Protein AF-U1R6N0-F1 (afdb_monomer_lite)

Radius of gyration: 20.73 Å; chains: 1; bounding box: 68×41×45 Å

Sequence (176 aa):
PGHPHSTRKSRIDGDVQAFLARLVRAFIDTIGELEASRELTPTVQALRETIEIIDDIDTTATIDNSDGGALGAIYARYVNARDIPSCWIAGVETTQHILINVADQLGATSGSQRRLRVVITPDLSICHDDVVIGYVTGRSAETFADLTADGPIQTLATLIYARSKDLWCVKLGEIS

Structure (mmCIF, N/CA/C/O backbone):
data_AF-U1R6N0-F1
#
_entry.id   AF-U1R6N0-F1
#
loop_
_atom_site.group_PDB
_atom_site.id
_atom_site.type_symbol
_atom_site.label_atom_id
_atom_site.label_alt_id
_atom_site.label_comp_id
_atom_site.label_asym_id
_atom_site.label_entity_id
_atom_site.label_seq_id
_atom_site.pdbx_PDB_ins_code
_atom_site.Cartn_x
_atom_site.Cartn_y
_atom_site.Cartn_z
_atom_site.occupancy
_atom_site.B_iso_or_equiv
_atom_site.auth_seq_id
_atom_site.auth_comp_id
_atom_site.auth_asym_id
_atom_site.auth_atom_id
_atom_site.pdbx_PDB_model_num
ATOM 1 N N . PRO A 1 1 ? 54.259 26.005 -7.126 1.00 37.62 1 PRO A N 1
ATOM 2 C CA . PRO A 1 1 ? 53.163 26.916 -7.540 1.00 37.62 1 PRO A CA 1
ATOM 3 C C . PRO A 1 1 ? 51.909 26.099 -7.882 1.00 37.62 1 PRO A C 1
ATOM 5 O O . PRO A 1 1 ? 51.877 25.412 -8.897 1.00 37.62 1 PRO A O 1
ATOM 8 N N . GLY A 1 2 ? 50.957 26.065 -6.946 1.00 43.31 2 GLY A N 1
ATOM 9 C CA . GLY A 1 2 ? 49.762 25.225 -7.020 1.00 43.31 2 GLY A CA 1
ATOM 10 C C . GLY A 1 2 ? 48.774 25.689 -8.088 1.00 43.31 2 GLY A C 1
ATOM 11 O O . GLY A 1 2 ? 48.612 26.885 -8.307 1.00 43.31 2 GLY A O 1
ATOM 12 N N . HIS A 1 3 ? 48.113 24.725 -8.728 1.00 43.47 3 HIS A N 1
ATOM 13 C CA . HIS A 1 3 ? 47.026 24.933 -9.682 1.00 43.47 3 HIS A CA 1
ATOM 14 C C . HIS A 1 3 ? 45.673 24.885 -8.945 1.00 43.47 3 HIS A C 1
ATOM 16 O O . HIS A 1 3 ? 45.253 23.800 -8.540 1.00 43.47 3 HIS A O 1
ATOM 22 N N . PRO A 1 4 ? 44.940 26.004 -8.785 1.00 50.25 4 PRO A N 1
ATOM 23 C CA . PRO A 1 4 ? 43.630 26.016 -8.149 1.00 50.25 4 PRO A CA 1
ATOM 24 C C . PRO A 1 4 ? 42.533 26.152 -9.215 1.00 50.25 4 PRO A C 1
ATOM 26 O O . PRO A 1 4 ? 41.817 27.150 -9.256 1.00 50.25 4 PRO A O 1
ATOM 29 N N . HIS A 1 5 ? 42.409 25.187 -10.131 1.00 47.94 5 HIS A N 1
ATOM 30 C CA . HIS A 1 5 ? 41.377 25.250 -11.184 1.00 47.94 5 HIS A CA 1
ATOM 31 C C . HIS A 1 5 ? 40.514 23.993 -11.350 1.00 47.94 5 HIS A C 1
ATOM 33 O O . HIS A 1 5 ? 39.521 24.052 -12.068 1.00 47.94 5 HIS A O 1
ATOM 39 N N . SER A 1 6 ? 40.791 22.903 -10.627 1.00 49.28 6 SER A N 1
ATOM 40 C CA . SER A 1 6 ? 40.002 21.664 -10.755 1.00 49.28 6 SER A CA 1
ATOM 41 C C . SER A 1 6 ? 38.732 21.635 -9.881 1.00 49.28 6 SER A C 1
ATOM 43 O O . SER A 1 6 ? 37.726 21.034 -10.240 1.00 49.28 6 SER A O 1
ATOM 45 N N . THR A 1 7 ? 38.708 22.363 -8.760 1.00 51.16 7 THR A N 1
ATOM 46 C CA . THR A 1 7 ? 37.602 22.314 -7.780 1.00 51.16 7 THR A CA 1
ATOM 47 C C . THR A 1 7 ? 36.379 23.160 -8.137 1.00 51.16 7 THR A C 1
ATOM 49 O O . THR A 1 7 ? 35.292 22.893 -7.635 1.00 51.16 7 THR A O 1
ATOM 52 N N . ARG A 1 8 ? 36.505 24.177 -9.004 1.00 45.72 8 ARG A N 1
ATOM 53 C CA . ARG A 1 8 ? 35.351 25.014 -9.391 1.00 45.72 8 ARG A CA 1
ATOM 54 C C . ARG A 1 8 ? 34.443 24.339 -10.415 1.00 45.72 8 ARG A C 1
ATOM 56 O O . ARG A 1 8 ? 33.236 24.503 -10.324 1.00 45.72 8 ARG A O 1
ATOM 63 N N . LYS A 1 9 ? 35.001 23.577 -11.360 1.00 48.28 9 LYS A N 1
ATOM 64 C CA . LYS A 1 9 ? 34.229 22.982 -12.462 1.00 48.28 9 LYS A CA 1
ATOM 65 C C . LYS A 1 9 ? 33.327 21.839 -11.978 1.00 48.28 9 LYS A C 1
ATOM 67 O O . LYS A 1 9 ? 32.155 21.827 -12.312 1.00 48.28 9 LYS A O 1
ATOM 72 N N . SER A 1 10 ? 33.844 20.975 -11.099 1.00 53.25 10 SER A N 1
ATOM 73 C CA . SER A 1 10 ? 33.069 19.905 -10.445 1.00 53.25 10 SER A CA 1
ATOM 74 C C . SER A 1 10 ? 31.963 20.441 -9.525 1.00 53.25 10 SER A C 1
ATOM 76 O O . SER A 1 10 ? 30.884 19.864 -9.463 1.00 53.25 10 SER A O 1
ATOM 78 N N . ARG A 1 11 ? 32.200 21.573 -8.847 1.00 52.97 11 ARG A N 1
ATOM 79 C CA . ARG A 1 11 ? 31.192 22.203 -7.986 1.00 52.97 11 ARG A CA 1
ATOM 80 C C . ARG A 1 11 ? 30.042 22.812 -8.787 1.00 52.97 11 ARG A C 1
ATOM 82 O O . ARG A 1 11 ? 28.897 22.638 -8.404 1.00 52.97 11 ARG A O 1
ATOM 89 N N . ILE A 1 12 ? 30.348 23.471 -9.907 1.00 56.84 12 ILE A N 1
ATOM 90 C CA . ILE A 1 12 ? 29.330 24.029 -10.809 1.00 56.84 12 ILE A CA 1
ATOM 91 C C . ILE A 1 12 ? 28.482 22.905 -11.416 1.00 56.84 12 ILE A C 1
ATOM 93 O O . ILE A 1 12 ? 27.272 23.051 -11.498 1.00 56.84 12 ILE A O 1
ATOM 97 N N . ASP A 1 13 ? 29.090 21.774 -11.772 1.00 58.03 13 ASP A N 1
ATOM 98 C CA . ASP A 1 13 ? 28.374 20.615 -12.320 1.00 58.03 13 ASP A CA 1
ATOM 99 C C . ASP A 1 13 ? 27.440 19.965 -11.280 1.00 58.03 13 ASP A C 1
ATOM 101 O O . ASP A 1 13 ? 26.274 19.701 -11.563 1.00 58.03 13 ASP A O 1
ATOM 105 N N . GLY A 1 14 ? 27.905 19.822 -10.032 1.00 68.56 14 GLY A N 1
ATOM 106 C CA . GLY A 1 14 ? 27.080 19.347 -8.916 1.00 68.56 14 GLY A CA 1
ATOM 107 C C . GLY A 1 14 ? 25.960 20.318 -8.524 1.00 68.56 14 GLY A C 1
ATOM 108 O O . GLY A 1 14 ? 24.848 19.889 -8.221 1.00 68.56 14 GLY A O 1
ATOM 109 N N . ASP A 1 15 ? 26.217 21.627 -8.581 1.00 66.50 15 ASP A N 1
ATOM 110 C CA . ASP A 1 15 ? 25.207 22.660 -8.329 1.00 66.50 15 ASP A CA 1
ATOM 111 C C . ASP A 1 15 ? 24.156 22.698 -9.456 1.00 66.50 15 ASP A C 1
ATOM 113 O O . ASP A 1 15 ? 22.966 22.872 -9.181 1.00 66.50 15 ASP A O 1
ATOM 117 N N . VAL A 1 16 ? 24.566 22.468 -10.711 1.00 65.94 16 VAL A N 1
ATOM 118 C CA . VAL A 1 16 ? 23.665 22.330 -11.867 1.00 65.94 16 VAL A CA 1
ATOM 119 C C . VAL A 1 16 ? 22.824 21.062 -11.746 1.00 65.94 16 VAL A C 1
ATOM 121 O O . VAL A 1 16 ? 21.609 21.140 -11.900 1.00 65.94 16 VAL A O 1
ATOM 124 N N . GLN A 1 17 ? 23.411 19.918 -11.391 1.00 64.06 17 GLN A N 1
ATOM 125 C CA . GLN A 1 17 ? 22.655 18.682 -11.160 1.00 64.06 17 GLN A CA 1
ATOM 126 C C . GLN A 1 17 ? 21.667 18.820 -9.998 1.00 64.06 17 GLN A C 1
ATOM 128 O O . GLN A 1 17 ? 20.516 18.401 -10.112 1.00 64.06 17 GLN A O 1
ATOM 133 N N . ALA A 1 18 ? 22.069 19.463 -8.900 1.00 69.69 18 ALA A N 1
ATOM 134 C CA . ALA A 1 18 ? 21.182 19.729 -7.773 1.00 69.69 18 ALA A CA 1
ATOM 135 C C . ALA A 1 18 ? 20.050 20.699 -8.147 1.00 69.69 18 ALA A C 1
ATOM 137 O O . ALA A 1 18 ? 18.920 20.541 -7.683 1.00 69.69 18 ALA A O 1
ATOM 138 N N . PHE A 1 19 ? 20.334 21.696 -8.988 1.00 75.88 19 PHE A N 1
ATOM 139 C CA . PHE A 1 19 ? 19.320 22.599 -9.522 1.00 75.88 19 PHE A CA 1
ATOM 140 C C . PHE A 1 19 ? 18.342 21.864 -10.443 1.00 75.88 19 PHE A C 1
ATOM 142 O O . PHE A 1 19 ? 17.137 22.008 -10.264 1.00 75.88 19 PHE A O 1
ATOM 149 N N . LEU A 1 20 ? 18.834 21.024 -11.355 1.00 67.19 20 LEU A N 1
ATOM 150 C CA . LEU A 1 20 ? 18.002 20.218 -12.250 1.00 67.19 20 LEU A CA 1
ATOM 151 C C . LEU A 1 20 ? 17.139 19.222 -11.473 1.00 67.19 20 LEU A C 1
ATOM 153 O O . LEU A 1 20 ? 15.945 19.134 -11.732 1.00 67.19 20 LEU A O 1
ATOM 157 N N . ALA A 1 21 ? 17.686 18.547 -10.461 1.00 66.06 21 ALA A N 1
ATOM 158 C CA . ALA A 1 21 ? 16.919 17.639 -9.610 1.00 66.06 21 ALA A CA 1
ATOM 159 C C . ALA A 1 21 ? 15.797 18.369 -8.851 1.00 66.06 21 ALA A C 1
ATOM 161 O O . ALA A 1 21 ? 14.676 17.870 -8.766 1.00 66.06 21 ALA A O 1
ATOM 162 N N . ARG A 1 22 ? 16.072 19.577 -8.337 1.00 74.19 22 ARG A N 1
ATOM 163 C CA . ARG A 1 22 ? 15.057 20.425 -7.688 1.00 74.19 22 ARG A CA 1
ATOM 164 C C . ARG A 1 22 ? 14.016 20.934 -8.676 1.00 74.19 22 ARG A C 1
ATOM 166 O O . ARG A 1 22 ? 12.844 20.993 -8.326 1.00 74.19 22 ARG A O 1
ATOM 173 N N . LEU A 1 23 ? 14.433 21.276 -9.891 1.00 72.94 23 LEU A N 1
ATOM 174 C CA . LEU A 1 23 ? 13.544 21.739 -10.947 1.00 72.94 23 LEU A CA 1
ATOM 175 C C . LEU A 1 23 ? 12.606 20.613 -11.395 1.00 72.94 23 LEU A C 1
ATOM 177 O O . LEU A 1 23 ? 11.400 20.817 -11.436 1.00 72.94 23 LEU A O 1
ATOM 181 N N . VAL A 1 24 ? 13.135 19.410 -11.633 1.00 72.56 24 VAL A N 1
ATOM 182 C CA . VAL A 1 24 ? 12.350 18.210 -11.962 1.00 72.56 24 VAL A CA 1
ATOM 183 C C . VAL A 1 24 ? 11.367 17.882 -10.841 1.00 72.56 24 VAL A C 1
ATOM 185 O O . VAL A 1 24 ? 10.193 17.648 -11.113 1.00 72.56 24 VAL A O 1
ATOM 188 N N . ARG A 1 25 ? 11.809 17.934 -9.577 1.00 70.25 25 ARG A N 1
ATOM 189 C CA . ARG A 1 25 ? 10.933 17.739 -8.412 1.00 70.25 25 ARG A CA 1
ATOM 190 C C . ARG A 1 25 ? 9.793 18.761 -8.395 1.00 70.25 25 ARG A C 1
ATOM 192 O O . ARG A 1 25 ? 8.638 18.368 -8.324 1.00 70.25 25 ARG A O 1
ATOM 199 N N . ALA A 1 26 ? 10.114 20.046 -8.548 1.00 72.75 26 ALA A N 1
ATOM 200 C CA . ALA A 1 26 ? 9.124 21.118 -8.572 1.00 72.75 26 ALA A CA 1
ATOM 201 C C . ALA A 1 26 ? 8.136 20.977 -9.743 1.00 72.75 26 ALA A C 1
ATOM 203 O O . ALA A 1 26 ? 6.951 21.250 -9.571 1.00 72.75 26 ALA A O 1
ATOM 204 N N . PHE A 1 27 ? 8.591 20.514 -10.912 1.00 69.38 27 PHE A N 1
ATOM 205 C CA . PHE A 1 27 ? 7.715 20.230 -12.050 1.00 69.38 27 PHE A CA 1
ATOM 206 C C . PHE A 1 27 ? 6.780 19.053 -11.781 1.00 69.38 27 PHE A C 1
ATOM 208 O O . PHE A 1 27 ? 5.591 19.168 -12.053 1.00 69.38 27 PHE A O 1
ATOM 215 N N . ILE A 1 28 ? 7.286 17.953 -11.221 1.00 72.38 28 ILE A N 1
ATOM 216 C CA . ILE A 1 28 ? 6.466 16.791 -10.852 1.00 72.38 28 ILE A CA 1
ATOM 217 C C . ILE A 1 28 ? 5.414 17.187 -9.813 1.00 72.38 28 ILE A C 1
ATOM 219 O O . ILE A 1 28 ? 4.253 16.808 -9.952 1.00 72.38 28 ILE A O 1
ATOM 223 N N . ASP A 1 29 ? 5.806 17.971 -8.810 1.00 68.00 29 ASP A N 1
ATOM 224 C CA . ASP A 1 29 ? 4.899 18.441 -7.765 1.00 68.00 29 ASP A CA 1
ATOM 225 C C . ASP A 1 29 ? 3.826 19.370 -8.362 1.00 68.00 29 ASP A C 1
ATOM 227 O O . ASP A 1 29 ? 2.637 19.160 -8.141 1.00 68.00 29 ASP A O 1
ATOM 231 N N . THR A 1 30 ? 4.220 20.306 -9.232 1.00 66.25 30 THR A N 1
ATOM 232 C CA . THR A 1 30 ? 3.292 21.229 -9.910 1.00 66.25 30 THR A CA 1
ATOM 233 C C . THR A 1 30 ? 2.335 20.496 -10.856 1.00 66.25 30 THR A C 1
ATOM 235 O O . THR A 1 30 ? 1.146 20.801 -10.882 1.00 66.25 30 THR A O 1
ATOM 238 N N . ILE A 1 31 ? 2.813 19.510 -11.625 1.00 64.25 31 ILE A N 1
ATOM 239 C CA . ILE A 1 31 ? 1.967 18.684 -12.504 1.00 64.25 31 ILE A CA 1
ATOM 240 C C . ILE A 1 31 ? 1.003 17.854 -11.661 1.00 64.25 31 ILE A C 1
ATOM 242 O O . ILE A 1 31 ? -0.186 17.829 -11.960 1.00 64.25 31 ILE A O 1
ATOM 246 N N . GLY A 1 32 ? 1.482 17.246 -10.573 1.00 61.88 32 GLY A N 1
ATOM 247 C CA . GLY A 1 32 ? 0.635 16.509 -9.640 1.00 61.88 32 GLY A CA 1
ATOM 248 C C . GLY A 1 32 ? -0.452 17.387 -9.013 1.00 61.88 32 GLY A C 1
ATOM 249 O O . GLY A 1 32 ? -1.596 16.949 -8.884 1.00 61.88 32 GLY A O 1
ATOM 250 N N . GLU A 1 33 ? -0.131 18.638 -8.677 1.00 65.88 33 GLU A N 1
ATOM 251 C CA . GLU A 1 33 ? -1.093 19.631 -8.182 1.00 65.88 33 GLU A CA 1
ATOM 252 C C . GLU A 1 33 ? -2.100 20.069 -9.263 1.00 65.88 33 GLU A C 1
ATOM 254 O O . GLU A 1 33 ? -3.297 20.196 -8.978 1.00 65.88 33 GLU A O 1
ATOM 259 N N . LEU A 1 34 ? -1.659 20.239 -10.515 1.00 51.41 34 LEU A N 1
ATOM 260 C CA . LEU A 1 34 ? -2.524 20.580 -11.653 1.00 51.41 34 LEU A CA 1
ATOM 261 C C . LEU A 1 34 ? -3.461 19.428 -12.049 1.00 51.41 34 LEU A C 1
ATOM 263 O O . LEU A 1 34 ? -4.651 19.650 -12.281 1.00 51.41 34 LEU A O 1
ATOM 267 N N . GLU A 1 35 ? -2.964 18.193 -12.082 1.00 57.66 35 GLU A N 1
ATOM 268 C CA . GLU A 1 35 ? -3.763 16.995 -12.362 1.00 57.66 35 GLU A CA 1
ATOM 269 C C . GLU A 1 35 ? -4.788 16.727 -11.254 1.00 57.66 35 GLU A C 1
ATOM 271 O O . GLU A 1 35 ? -5.918 16.311 -11.535 1.00 57.66 35 GLU A O 1
ATOM 276 N N . ALA A 1 36 ? -4.431 17.026 -10.000 1.00 59.34 36 ALA A N 1
ATOM 277 C CA . ALA A 1 36 ? -5.354 16.974 -8.871 1.00 59.34 36 ALA A CA 1
ATOM 278 C C . ALA A 1 36 ? -6.448 18.058 -8.940 1.00 59.34 36 ALA A C 1
ATOM 280 O O . ALA A 1 36 ? -7.545 17.832 -8.426 1.00 59.34 36 ALA A O 1
ATOM 281 N N . SER A 1 37 ? -6.179 19.195 -9.593 1.00 53.34 37 SER A N 1
ATOM 282 C CA . SER A 1 37 ? -7.086 20.356 -9.656 1.00 53.34 37 SER A CA 1
ATOM 283 C C . SER A 1 37 ? -8.086 20.332 -10.823 1.00 53.34 37 SER A C 1
ATOM 285 O O . SER A 1 37 ? -9.036 21.106 -10.823 1.00 53.34 37 SER A O 1
ATOM 287 N N . ARG A 1 38 ? -7.931 19.412 -11.783 1.00 50.53 38 ARG A N 1
ATOM 288 C CA . ARG A 1 38 ? -8.927 19.046 -12.812 1.00 50.53 38 ARG A CA 1
ATOM 289 C C . ARG A 1 38 ? -9.639 20.220 -13.515 1.00 50.53 38 ARG A C 1
ATOM 291 O O . ARG A 1 38 ? -10.859 20.222 -13.644 1.00 50.53 38 ARG A O 1
ATOM 298 N N . GLU A 1 39 ? -8.865 21.117 -14.117 1.00 45.81 39 GLU A N 1
ATOM 299 C CA . GLU A 1 39 ? -9.268 21.814 -15.344 1.00 45.81 39 GLU A CA 1
ATOM 300 C C . GLU A 1 39 ? -8.299 21.396 -16.454 1.00 45.81 39 GLU A C 1
ATOM 302 O O . GLU A 1 39 ? -7.171 21.876 -16.538 1.00 45.81 39 GLU A O 1
ATOM 307 N N . LEU A 1 40 ? -8.715 20.435 -17.285 1.00 52.12 40 LEU A N 1
ATOM 308 C CA . LEU A 1 40 ? -7.983 20.028 -18.487 1.00 52.12 40 LEU A CA 1
ATOM 309 C C . LEU A 1 40 ? -7.877 21.230 -19.436 1.00 52.12 40 LEU A C 1
ATOM 311 O O . LEU A 1 40 ? -8.775 21.480 -20.236 1.00 52.12 40 LEU A O 1
ATOM 315 N N . THR A 1 41 ? -6.780 21.977 -19.344 1.00 47.38 41 THR A N 1
ATOM 316 C CA . THR A 1 41 ? -6.377 22.951 -20.361 1.00 47.38 41 THR A CA 1
ATOM 317 C C . THR A 1 41 ? -5.385 22.289 -21.331 1.00 47.38 41 THR A C 1
ATOM 319 O O . THR A 1 41 ? -4.619 21.409 -20.928 1.00 47.38 41 THR A O 1
ATOM 322 N N . PRO A 1 42 ? -5.379 22.686 -22.618 1.00 43.03 42 PRO A N 1
ATOM 323 C CA . PRO A 1 42 ? -4.651 22.015 -23.706 1.00 43.03 42 PRO A CA 1
ATOM 324 C C . PRO A 1 42 ? -3.113 22.008 -23.562 1.00 43.03 42 PRO A C 1
ATOM 326 O O . PRO A 1 42 ? -2.411 21.449 -24.399 1.00 43.03 42 PRO A O 1
ATOM 329 N N . THR A 1 43 ? -2.571 22.575 -22.485 1.00 48.09 43 THR A N 1
ATOM 330 C CA . THR A 1 43 ? -1.143 22.635 -22.151 1.00 48.09 43 THR A CA 1
ATOM 331 C C . THR A 1 43 ? -0.561 21.291 -21.693 1.00 48.09 43 THR A C 1
ATOM 333 O O . THR A 1 43 ? 0.617 21.036 -21.926 1.00 48.09 43 THR A O 1
ATOM 336 N N . VAL A 1 44 ? -1.364 20.402 -21.089 1.00 48.88 44 VAL A N 1
ATOM 337 C CA . VAL A 1 44 ? -0.895 19.074 -20.624 1.00 48.88 44 VAL A CA 1
ATOM 338 C C . VAL A 1 44 ? -0.603 18.136 -21.802 1.00 48.88 44 VAL A C 1
ATOM 340 O O . VAL A 1 44 ? 0.311 17.318 -21.736 1.00 48.88 44 VAL A O 1
ATOM 343 N N . GLN A 1 45 ? -1.331 18.283 -22.912 1.00 45.09 45 GLN A N 1
ATOM 344 C CA . GLN A 1 45 ? -1.109 17.475 -24.112 1.00 45.09 45 GLN A CA 1
ATOM 345 C C . GLN A 1 45 ? 0.195 17.861 -24.828 1.00 45.09 45 GLN A C 1
ATOM 347 O O . GLN A 1 45 ? 0.972 16.976 -25.170 1.00 45.09 45 GLN A O 1
ATOM 352 N N . ALA A 1 46 ? 0.502 19.159 -24.923 1.00 50.91 46 ALA A N 1
ATOM 353 C CA . ALA A 1 46 ? 1.784 19.638 -25.450 1.00 50.91 46 ALA A CA 1
ATOM 354 C C . ALA A 1 46 ? 2.985 19.211 -24.577 1.00 50.91 46 ALA A C 1
ATOM 356 O O . ALA A 1 46 ? 4.079 18.961 -25.084 1.00 50.91 46 ALA A O 1
ATOM 357 N N . LEU A 1 47 ? 2.786 19.081 -23.257 1.00 48.94 47 LEU A N 1
ATOM 358 C CA . LEU A 1 47 ? 3.827 18.605 -22.342 1.00 48.94 47 LEU A CA 1
ATOM 359 C C . LEU A 1 47 ? 4.073 17.092 -22.475 1.00 48.94 47 LEU A C 1
ATOM 361 O O . LEU A 1 47 ? 5.218 16.656 -22.410 1.00 48.94 47 LEU A O 1
ATOM 365 N N . ARG A 1 48 ? 3.019 16.297 -22.713 1.00 46.31 48 ARG A N 1
ATOM 366 C CA . ARG A 1 48 ? 3.140 14.856 -22.997 1.00 46.31 48 ARG A CA 1
ATOM 367 C C . ARG A 1 48 ? 3.863 14.587 -24.316 1.00 46.31 48 ARG A C 1
ATOM 369 O O . ARG A 1 48 ? 4.740 13.734 -24.336 1.00 46.31 48 ARG A O 1
ATOM 376 N N . GLU A 1 49 ? 3.567 15.357 -25.361 1.00 45.03 49 GLU A N 1
ATOM 377 C CA . GLU A 1 49 ? 4.307 15.291 -26.633 1.00 45.03 49 GLU A CA 1
ATOM 378 C C . GLU A 1 49 ? 5.784 15.686 -26.453 1.00 45.03 49 GLU A C 1
ATOM 380 O O . GLU A 1 49 ? 6.660 15.105 -27.078 1.00 45.03 49 GLU A O 1
ATOM 385 N N . THR A 1 50 ? 6.098 16.606 -25.531 1.00 43.78 50 THR A N 1
ATOM 386 C CA . THR A 1 50 ? 7.495 16.969 -25.222 1.00 43.78 50 THR A CA 1
ATOM 387 C C . THR A 1 50 ? 8.239 15.874 -24.442 1.00 43.78 50 THR A C 1
ATOM 389 O O . THR A 1 50 ? 9.450 15.743 -24.585 1.00 43.78 50 THR A O 1
ATOM 392 N N . ILE A 1 51 ? 7.539 15.064 -23.640 1.00 47.59 51 ILE A N 1
ATOM 393 C CA . ILE A 1 51 ? 8.123 13.898 -22.953 1.00 47.59 51 ILE A CA 1
ATOM 394 C C . ILE A 1 51 ? 8.386 12.755 -23.945 1.00 47.59 51 ILE A C 1
ATOM 396 O O . ILE A 1 51 ? 9.390 12.065 -23.809 1.00 47.59 51 ILE A O 1
ATOM 400 N N . GLU A 1 52 ? 7.564 12.614 -24.988 1.00 43.56 52 GLU A N 1
ATOM 401 C CA . GLU A 1 52 ? 7.819 11.680 -26.099 1.00 43.56 52 GLU A CA 1
ATOM 402 C C . GLU A 1 52 ? 9.096 12.037 -26.887 1.00 43.56 52 GLU A C 1
ATOM 404 O O . GLU A 1 52 ? 9.783 11.151 -27.380 1.00 43.56 52 GLU A O 1
ATOM 409 N N . ILE A 1 53 ? 9.491 13.317 -26.927 1.00 43.09 53 ILE A N 1
ATOM 410 C CA . ILE A 1 53 ? 10.754 13.766 -27.549 1.00 43.09 53 ILE A CA 1
ATOM 411 C C . ILE A 1 53 ? 11.991 13.347 -26.720 1.00 43.09 53 ILE A C 1
ATOM 413 O O . ILE A 1 53 ? 13.102 13.317 -27.247 1.00 43.09 53 ILE A O 1
ATOM 417 N N . ILE A 1 54 ? 11.829 12.995 -25.438 1.00 39.41 54 ILE A N 1
ATOM 418 C CA . ILE A 1 54 ? 12.933 12.536 -24.572 1.00 39.41 54 ILE A CA 1
ATOM 419 C C . ILE A 1 54 ? 13.196 11.030 -24.745 1.00 39.41 54 ILE A C 1
ATOM 421 O O . ILE A 1 54 ? 14.315 10.588 -24.502 1.00 39.41 54 ILE A O 1
ATOM 425 N N . ASP A 1 55 ? 12.221 10.256 -25.231 1.00 36.19 55 ASP A N 1
ATOM 426 C CA . ASP A 1 55 ? 12.386 8.817 -25.506 1.00 36.19 55 ASP A CA 1
ATOM 427 C C . ASP A 1 55 ? 13.274 8.550 -26.745 1.00 36.19 55 ASP A C 1
ATOM 429 O O . ASP A 1 55 ? 13.784 7.448 -26.932 1.00 36.19 55 ASP A O 1
ATOM 433 N N . ASP A 1 56 ? 13.522 9.579 -27.568 1.00 35.56 56 ASP A N 1
ATOM 434 C CA . ASP A 1 56 ? 14.341 9.501 -28.789 1.00 35.56 56 ASP A CA 1
ATOM 435 C C . ASP A 1 56 ? 15.790 10.008 -28.592 1.00 35.56 56 ASP A C 1
ATOM 437 O O . ASP A 1 56 ? 16.592 10.018 -29.527 1.00 35.56 56 ASP A O 1
ATOM 441 N N . ILE A 1 57 ? 16.169 10.427 -27.374 1.00 37.62 57 ILE A N 1
ATOM 442 C CA . ILE A 1 57 ? 17.534 10.886 -27.067 1.00 37.62 57 ILE A CA 1
ATOM 443 C C . ILE A 1 57 ? 18.203 9.919 -26.078 1.00 37.62 57 ILE A C 1
ATOM 445 O O . ILE A 1 57 ? 18.010 9.988 -24.868 1.00 37.62 57 ILE A O 1
ATOM 449 N N . ASP A 1 58 ? 19.064 9.069 -26.643 1.00 36.66 58 ASP A N 1
ATOM 450 C CA . ASP A 1 58 ? 20.101 8.252 -25.992 1.00 36.66 58 ASP A CA 1
ATOM 451 C C . ASP A 1 58 ? 19.668 6.987 -25.231 1.00 36.66 58 ASP A C 1
ATOM 453 O O . ASP A 1 58 ? 20.027 6.731 -24.079 1.00 36.66 58 ASP A O 1
ATOM 457 N N . THR A 1 59 ? 19.090 6.052 -25.989 1.00 34.75 59 THR A N 1
ATOM 458 C CA . THR A 1 59 ? 19.322 4.613 -25.766 1.00 34.75 59 THR A CA 1
ATOM 459 C C . THR A 1 59 ? 20.758 4.232 -26.185 1.00 34.75 59 THR A C 1
ATOM 461 O O . THR A 1 59 ? 20.970 3.496 -27.146 1.00 34.75 59 THR A O 1
ATOM 464 N N . THR A 1 60 ? 21.777 4.742 -25.483 1.00 36.91 60 THR A N 1
ATOM 465 C CA . THR A 1 60 ? 23.178 4.274 -25.620 1.00 36.91 60 THR A CA 1
ATOM 466 C C . THR A 1 60 ? 23.893 4.067 -24.285 1.00 36.91 60 THR A C 1
ATOM 468 O O . THR A 1 60 ? 25.121 4.010 -24.242 1.00 36.91 60 THR A O 1
ATOM 471 N N . ALA A 1 61 ? 23.163 3.908 -23.183 1.00 32.97 61 ALA A N 1
ATOM 472 C CA . ALA A 1 61 ? 23.737 3.393 -21.945 1.00 32.97 61 ALA A CA 1
ATOM 473 C C . ALA A 1 61 ? 23.420 1.899 -21.827 1.00 32.97 61 ALA A C 1
ATOM 475 O O . ALA A 1 61 ? 22.474 1.484 -21.165 1.00 32.97 61 ALA A O 1
ATOM 476 N N . THR A 1 62 ? 24.231 1.085 -22.499 1.00 38.25 62 THR A N 1
ATOM 477 C CA . THR A 1 62 ? 24.409 -0.331 -22.182 1.00 38.25 62 THR A CA 1
ATOM 478 C C . THR A 1 62 ? 24.846 -0.419 -20.718 1.00 38.25 62 THR A C 1
ATOM 480 O O . THR A 1 62 ? 26.016 -0.195 -20.411 1.00 38.25 62 THR A O 1
ATOM 483 N N . ILE A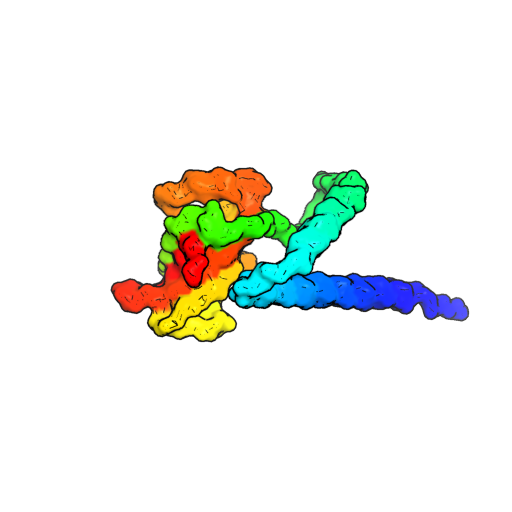 1 63 ? 23.915 -0.664 -19.793 1.00 38.88 63 ILE A N 1
ATOM 484 C CA . ILE A 1 63 ? 24.265 -0.913 -18.392 1.00 38.88 63 ILE A CA 1
ATOM 485 C C . ILE A 1 63 ? 24.692 -2.374 -18.307 1.00 38.88 63 ILE A C 1
ATOM 487 O O . ILE A 1 63 ? 23.880 -3.296 -18.253 1.00 38.88 63 ILE A O 1
ATOM 491 N N . ASP A 1 64 ? 26.006 -2.540 -18.391 1.00 30.84 64 ASP A N 1
ATOM 492 C CA . ASP A 1 64 ? 26.734 -3.767 -18.128 1.00 30.84 64 ASP A CA 1
ATOM 493 C C . ASP A 1 64 ? 26.457 -4.215 -16.685 1.00 30.84 64 ASP A C 1
ATOM 495 O O . ASP A 1 64 ? 26.616 -3.454 -15.726 1.00 30.84 64 ASP A O 1
ATOM 499 N N . ASN A 1 65 ? 25.986 -5.452 -16.541 1.00 41.81 65 ASN A N 1
ATOM 500 C CA . ASN A 1 65 ? 25.746 -6.082 -15.251 1.00 41.81 65 ASN A CA 1
ATOM 501 C C . ASN A 1 65 ? 27.093 -6.480 -14.646 1.00 41.81 65 ASN A C 1
ATOM 503 O O . ASN A 1 65 ? 27.533 -7.622 -14.783 1.00 41.81 65 ASN A O 1
ATOM 507 N N . SER A 1 66 ? 27.740 -5.558 -13.941 1.00 33.38 66 SER A N 1
ATOM 508 C CA . SER A 1 66 ? 28.885 -5.900 -13.104 1.00 33.38 66 SER A CA 1
ATOM 509 C C . SER A 1 66 ? 28.929 -5.068 -11.826 1.00 33.38 66 SER A C 1
ATOM 511 O O . SER A 1 66 ? 29.159 -3.865 -11.861 1.00 33.38 66 SER A O 1
ATOM 513 N N . ASP A 1 67 ? 28.807 -5.805 -10.723 1.00 31.36 67 ASP A N 1
ATOM 514 C CA . ASP A 1 67 ? 29.392 -5.542 -9.409 1.00 31.36 67 ASP A CA 1
ATOM 515 C C . ASP A 1 67 ? 28.672 -4.575 -8.445 1.00 31.36 67 ASP A C 1
ATOM 517 O O . ASP A 1 67 ? 28.653 -3.360 -8.596 1.00 31.36 67 ASP A O 1
ATOM 521 N N . GLY A 1 68 ? 28.131 -5.178 -7.381 1.00 33.19 68 GLY A N 1
ATOM 522 C CA . GLY A 1 68 ? 28.432 -4.772 -6.009 1.00 33.19 68 GLY A CA 1
ATOM 523 C C . GLY A 1 68 ? 27.974 -3.396 -5.518 1.00 33.19 68 GLY A C 1
ATOM 524 O O . GLY A 1 68 ? 28.701 -2.414 -5.596 1.00 33.19 68 GLY A O 1
ATOM 525 N N . GLY A 1 69 ? 26.872 -3.385 -4.761 1.00 30.97 69 GLY A N 1
ATOM 526 C CA . GLY A 1 69 ? 26.825 -2.569 -3.543 1.00 30.97 69 GLY A CA 1
ATOM 527 C C . GLY A 1 69 ? 26.438 -1.099 -3.700 1.00 30.97 69 GLY A C 1
ATOM 528 O O . GLY A 1 69 ? 27.062 -0.228 -3.106 1.00 30.97 69 GLY A O 1
ATOM 529 N N . ALA A 1 70 ? 25.341 -0.823 -4.391 1.00 33.53 70 ALA A N 1
ATOM 530 C CA . ALA A 1 70 ? 24.491 0.318 -4.082 1.00 33.53 70 ALA A CA 1
ATOM 531 C C . ALA A 1 70 ? 23.054 -0.141 -4.314 1.00 33.53 70 ALA A C 1
ATOM 533 O O . ALA A 1 70 ? 22.754 -0.671 -5.381 1.00 33.53 70 ALA A O 1
ATOM 534 N N . LEU A 1 71 ? 22.179 0.004 -3.316 1.00 39.34 71 LEU A N 1
ATOM 535 C CA . LEU A 1 71 ? 20.735 -0.140 -3.498 1.00 39.34 71 LEU A CA 1
ATOM 536 C C . LEU A 1 71 ? 20.295 0.987 -4.440 1.00 39.34 71 LEU A C 1
ATOM 538 O O . LEU A 1 71 ? 19.908 2.071 -4.009 1.00 39.34 71 LEU A O 1
ATOM 542 N N . GLY A 1 72 ? 20.497 0.755 -5.737 1.00 38.22 72 GLY A N 1
ATOM 543 C CA . GLY A 1 72 ? 20.049 1.612 -6.813 1.00 38.22 72 GLY A CA 1
ATOM 544 C C . GLY A 1 72 ? 18.549 1.752 -6.676 1.00 38.22 72 GLY A C 1
ATOM 545 O O . GLY A 1 72 ? 17.863 0.754 -6.453 1.00 38.22 72 GLY A O 1
ATOM 546 N N . ALA A 1 73 ? 18.071 2.994 -6.736 1.00 47.53 73 ALA A N 1
ATOM 547 C CA . ALA A 1 73 ? 16.657 3.320 -6.699 1.00 47.53 73 ALA A CA 1
ATOM 548 C C . ALA A 1 73 ? 15.911 2.340 -7.607 1.00 47.53 73 ALA A C 1
ATOM 550 O O . ALA A 1 73 ? 16.076 2.374 -8.828 1.00 47.53 73 ALA A O 1
ATOM 551 N N . ILE A 1 74 ? 15.175 1.408 -7.002 1.00 56.38 74 ILE A N 1
ATOM 552 C CA . ILE A 1 74 ? 14.461 0.395 -7.759 1.00 56.38 74 ILE A CA 1
ATOM 553 C C . ILE A 1 74 ? 13.420 1.167 -8.562 1.00 56.38 74 ILE A C 1
ATOM 555 O O . ILE A 1 74 ? 12.514 1.775 -7.991 1.00 56.38 74 ILE A O 1
ATOM 559 N N . TYR A 1 75 ? 13.599 1.218 -9.880 1.00 70.25 75 TYR A N 1
ATOM 560 C CA . TYR A 1 75 ? 12.663 1.897 -10.759 1.00 70.25 75 TYR A CA 1
ATOM 561 C C . TYR A 1 75 ? 11.300 1.208 -10.625 1.00 70.25 75 TYR A C 1
ATOM 563 O O . TYR A 1 75 ? 11.137 0.055 -11.019 1.00 70.25 75 TYR A O 1
ATOM 571 N N . ALA A 1 76 ? 10.335 1.902 -10.022 1.00 83.81 76 ALA A N 1
ATOM 572 C CA . ALA A 1 76 ? 8.957 1.451 -9.915 1.00 83.81 76 ALA A CA 1
ATOM 573 C C . ALA A 1 76 ? 8.107 2.271 -10.884 1.00 83.81 76 ALA A C 1
ATOM 575 O O . ALA A 1 76 ? 7.963 3.486 -10.722 1.00 83.81 76 ALA A O 1
ATOM 576 N N . ARG A 1 77 ? 7.534 1.613 -11.894 1.00 88.75 77 ARG A N 1
ATOM 577 C CA . ARG A 1 77 ? 6.666 2.297 -12.860 1.00 88.75 77 ARG A CA 1
ATOM 578 C C . ARG A 1 77 ? 5.373 2.730 -12.180 1.00 88.75 77 ARG A C 1
ATOM 580 O O . ARG A 1 77 ? 4.797 1.976 -11.395 1.00 88.75 77 ARG A O 1
ATOM 587 N N . TYR A 1 78 ? 4.902 3.933 -12.475 1.00 88.38 78 TYR A N 1
ATOM 588 C CA . TYR A 1 78 ? 3.652 4.409 -11.895 1.00 88.38 78 TYR A CA 1
ATOM 589 C C . TYR A 1 78 ? 2.444 3.759 -12.581 1.00 88.38 78 TYR A C 1
ATOM 591 O O . TYR A 1 78 ? 2.336 3.778 -13.805 1.00 88.38 78 TYR A O 1
ATOM 599 N N . VAL A 1 79 ? 1.518 3.228 -11.782 1.00 86.25 79 VAL A N 1
ATOM 600 C CA . VAL A 1 79 ? 0.219 2.709 -12.223 1.00 86.25 79 VAL A CA 1
ATOM 601 C C . VAL A 1 79 ? -0.873 3.479 -11.490 1.00 86.25 79 VAL A C 1
ATOM 603 O O . VAL A 1 79 ? -0.861 3.593 -10.257 1.00 86.25 79 VAL A O 1
ATOM 606 N N . ASN A 1 80 ? -1.832 4.023 -12.242 1.00 86.06 80 ASN A N 1
ATOM 607 C CA . ASN A 1 80 ? -2.932 4.770 -11.648 1.00 86.06 80 ASN A CA 1
ATOM 608 C C . ASN A 1 80 ? -3.733 3.852 -10.719 1.00 86.06 80 ASN A C 1
ATOM 610 O O . ASN A 1 80 ? -4.064 2.727 -11.078 1.00 86.06 80 ASN A O 1
ATOM 614 N N . ALA A 1 81 ? -4.108 4.334 -9.536 1.00 86.31 81 ALA A N 1
ATOM 615 C CA . ALA A 1 81 ? -4.874 3.514 -8.602 1.00 86.31 81 ALA A CA 1
ATOM 616 C C . ALA A 1 81 ? -6.299 3.185 -9.098 1.00 86.31 81 ALA A C 1
ATOM 618 O O . ALA A 1 81 ? -6.993 2.378 -8.489 1.00 86.31 81 ALA A O 1
ATOM 619 N N . ARG A 1 82 ? -6.771 3.807 -10.186 1.00 84.12 82 ARG A N 1
ATOM 620 C CA . ARG A 1 82 ? -8.004 3.397 -10.882 1.00 84.12 82 ARG A CA 1
ATOM 621 C C . ARG A 1 82 ? -7.817 2.161 -11.762 1.00 84.12 82 ARG A C 1
ATOM 623 O O . ARG A 1 82 ? -8.802 1.488 -12.042 1.00 84.12 82 ARG A O 1
ATOM 630 N N . ASP A 1 83 ? -6.577 1.866 -12.139 1.00 85.06 83 ASP A N 1
ATOM 631 C CA . ASP A 1 83 ? -6.217 0.765 -13.033 1.00 85.06 83 ASP A CA 1
ATOM 632 C C . ASP A 1 83 ? -5.771 -0.489 -12.259 1.00 85.06 83 ASP A C 1
ATOM 634 O O . ASP A 1 83 ? -5.474 -1.515 -12.866 1.00 85.06 83 ASP A O 1
ATOM 638 N N . ILE A 1 84 ? -5.741 -0.432 -10.919 1.00 89.25 84 ILE A N 1
ATOM 639 C CA . ILE A 1 84 ? -5.446 -1.588 -10.062 1.00 89.25 84 ILE A CA 1
ATOM 640 C C . ILE A 1 84 ? -6.707 -2.083 -9.340 1.00 89.25 84 ILE A C 1
ATOM 642 O O . ILE A 1 84 ? -7.571 -1.277 -8.976 1.00 89.25 84 ILE A O 1
ATOM 646 N N . PRO A 1 85 ? -6.808 -3.395 -9.057 1.00 88.81 85 PRO A N 1
ATOM 647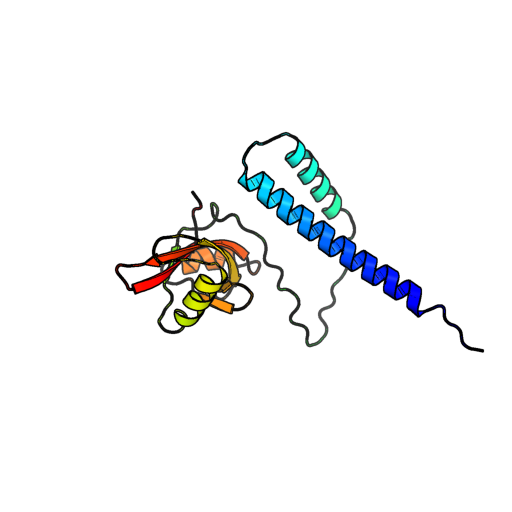 C CA . PRO A 1 85 ? -7.910 -3.944 -8.280 1.00 88.81 85 PRO A CA 1
ATOM 648 C C . PRO A 1 85 ? -8.011 -3.309 -6.893 1.00 88.81 85 PRO A C 1
ATOM 650 O O . PRO A 1 85 ? -7.005 -3.116 -6.206 1.00 88.81 85 PRO A O 1
ATOM 653 N N . SER A 1 86 ? -9.238 -3.058 -6.436 1.00 89.81 86 SER A N 1
ATOM 654 C CA . SER A 1 86 ? -9.465 -2.662 -5.050 1.00 89.81 86 SER A CA 1
ATOM 655 C C . SER A 1 86 ? -9.146 -3.804 -4.096 1.00 89.81 86 SER A C 1
ATOM 657 O O . SER A 1 86 ? -9.751 -4.875 -4.170 1.00 89.81 86 SER A O 1
ATOM 659 N N . CYS A 1 87 ? -8.247 -3.564 -3.146 1.00 87.56 87 CYS A N 1
ATOM 660 C CA . CYS A 1 87 ? -7.960 -4.520 -2.086 1.00 87.56 87 CYS A CA 1
ATOM 661 C C . CYS A 1 87 ? -7.620 -3.830 -0.767 1.00 87.56 87 CYS A C 1
ATOM 663 O O . CYS A 1 87 ? -7.050 -2.739 -0.724 1.00 87.56 87 CYS A O 1
ATOM 665 N N . TRP A 1 88 ? -7.967 -4.498 0.330 1.00 86.62 88 TRP A N 1
ATOM 666 C CA . TRP A 1 88 ? -7.629 -4.053 1.673 1.00 86.62 88 TRP A CA 1
ATOM 667 C C . TRP A 1 88 ? -6.399 -4.785 2.169 1.00 86.62 88 TRP A C 1
ATOM 669 O O . TRP A 1 88 ? -6.357 -6.013 2.187 1.00 86.62 88 TRP A O 1
ATOM 679 N N . ILE A 1 89 ? -5.444 -4.009 2.645 1.00 81.00 89 ILE A N 1
ATOM 680 C CA . ILE A 1 89 ? -4.282 -4.481 3.367 1.00 81.00 89 ILE A CA 1
ATOM 681 C C . ILE A 1 89 ? -4.554 -4.120 4.817 1.00 81.00 89 ILE A C 1
ATOM 683 O O . ILE A 1 89 ? -4.513 -2.953 5.220 1.00 81.00 89 ILE A O 1
ATOM 687 N N . ALA A 1 90 ? -4.918 -5.123 5.602 1.00 63.47 90 ALA A N 1
ATOM 688 C CA . ALA A 1 90 ? -4.896 -4.954 7.040 1.00 63.47 90 ALA A CA 1
ATOM 689 C C . ALA A 1 90 ? -3.432 -4.982 7.472 1.00 63.47 90 ALA A C 1
ATOM 691 O O . ALA A 1 90 ? -2.697 -5.884 7.062 1.00 63.47 90 ALA A O 1
ATOM 692 N N . GLY A 1 91 ? -3.016 -4.047 8.325 1.00 58.88 91 GLY A N 1
ATOM 693 C CA . GLY A 1 91 ? -1.795 -4.299 9.069 1.00 58.88 91 GLY A CA 1
ATOM 694 C C . GLY A 1 91 ? -2.043 -5.522 9.945 1.00 58.88 91 GLY A C 1
ATOM 695 O O . GLY A 1 91 ? -2.935 -5.531 10.796 1.00 58.88 91 GLY A O 1
ATOM 696 N N . VAL A 1 92 ? -1.302 -6.588 9.703 1.00 62.47 92 VAL A N 1
ATOM 697 C CA . VAL A 1 92 ? -1.166 -7.666 10.682 1.00 62.47 92 VAL A CA 1
ATOM 698 C C . VAL A 1 92 ? -0.431 -7.115 11.909 1.00 62.47 92 VAL A C 1
ATOM 700 O O . VAL A 1 92 ? 0.210 -6.068 11.816 1.00 62.47 92 VAL A O 1
ATOM 703 N N . GLU A 1 93 ? -0.502 -7.789 13.057 1.00 63.28 93 GLU A N 1
ATOM 704 C CA . GLU A 1 93 ? 0.131 -7.342 14.315 1.00 63.28 93 GLU A CA 1
ATOM 705 C C . GLU A 1 93 ? 1.589 -6.875 14.118 1.00 63.28 93 GLU A C 1
ATOM 707 O O . GLU A 1 93 ? 2.007 -5.846 14.647 1.00 63.28 93 GLU A O 1
ATOM 712 N N . THR A 1 94 ? 2.328 -7.552 13.235 1.00 70.50 94 THR A N 1
ATOM 713 C CA . THR A 1 94 ? 3.721 -7.236 12.890 1.00 70.50 94 THR A CA 1
ATOM 714 C C . THR A 1 94 ? 3.924 -5.934 12.111 1.00 70.50 94 THR A C 1
ATOM 716 O O . THR A 1 94 ? 5.031 -5.418 12.116 1.00 70.50 94 THR A O 1
ATOM 719 N N . THR A 1 95 ? 2.901 -5.367 11.468 1.00 83.19 95 THR A N 1
ATOM 720 C CA . THR A 1 95 ? 2.996 -4.132 10.651 1.00 83.19 95 THR A CA 1
ATOM 721 C C . THR A 1 95 ? 2.199 -2.962 11.232 1.00 83.19 95 THR A C 1
ATOM 723 O O . THR A 1 95 ? 2.376 -1.826 10.802 1.00 83.19 95 THR A O 1
ATOM 726 N N . GLN A 1 96 ? 1.368 -3.189 12.259 1.00 87.12 96 GLN A N 1
ATOM 727 C CA . GLN A 1 96 ? 0.565 -2.128 12.882 1.00 87.12 96 GLN A CA 1
ATOM 728 C C . GLN A 1 96 ? 1.413 -1.006 13.486 1.00 87.12 96 GLN A C 1
ATOM 730 O O . GLN A 1 96 ? 1.097 0.163 13.294 1.00 87.12 96 GLN A O 1
ATOM 735 N N . HIS A 1 97 ? 2.520 -1.334 14.156 1.00 87.00 97 HIS A N 1
ATOM 736 C CA . HIS A 1 97 ? 3.425 -0.318 14.701 1.00 87.00 97 HIS A CA 1
ATOM 737 C C . HIS A 1 97 ? 4.021 0.583 13.602 1.00 87.00 97 HIS A C 1
ATOM 739 O O . HIS A 1 97 ? 4.188 1.782 13.804 1.00 87.00 97 HIS A O 1
ATOM 745 N N . ILE A 1 98 ? 4.279 0.023 12.416 1.00 88.56 98 ILE A N 1
ATOM 746 C CA . ILE A 1 98 ? 4.759 0.768 11.247 1.00 88.56 98 ILE A CA 1
ATOM 747 C C . ILE A 1 98 ? 3.650 1.686 10.735 1.00 88.56 98 ILE A C 1
ATOM 749 O O . ILE A 1 98 ? 3.881 2.873 10.532 1.00 88.56 98 ILE A O 1
ATOM 753 N N . LEU A 1 99 ? 2.432 1.166 10.579 1.00 87.81 99 LEU A N 1
ATOM 754 C CA . LEU A 1 99 ? 1.290 1.954 10.116 1.00 87.81 99 LEU A CA 1
ATOM 755 C C . LEU A 1 99 ? 0.926 3.098 11.071 1.00 87.81 99 LEU A C 1
ATOM 757 O O . LEU A 1 99 ? 0.510 4.150 10.597 1.00 87.81 99 LEU A O 1
ATOM 761 N N . ILE A 1 100 ? 1.116 2.924 12.384 1.00 88.88 100 ILE A N 1
ATOM 762 C CA . ILE A 1 100 ? 0.978 4.005 13.374 1.00 88.88 100 ILE A CA 1
ATOM 763 C C . ILE A 1 100 ? 2.013 5.102 13.106 1.00 88.88 100 ILE A C 1
ATOM 765 O O . ILE A 1 100 ? 1.647 6.268 13.004 1.00 88.88 100 ILE A O 1
ATOM 769 N N . ASN A 1 101 ? 3.282 4.741 12.902 1.00 88.62 101 ASN A N 1
ATOM 770 C CA . ASN A 1 101 ? 4.323 5.725 12.595 1.00 88.62 101 ASN A CA 1
ATOM 771 C C . ASN A 1 101 ? 4.043 6.464 11.277 1.00 88.62 101 ASN A C 1
ATOM 773 O O . ASN A 1 101 ? 4.204 7.680 11.205 1.00 88.62 101 ASN A O 1
ATOM 777 N N . VAL A 1 102 ? 3.590 5.747 10.243 1.00 87.25 102 VAL A N 1
ATOM 778 C CA . VAL A 1 102 ? 3.189 6.347 8.960 1.00 87.25 102 VAL A CA 1
ATOM 779 C C . VAL A 1 102 ? 1.987 7.277 9.153 1.00 87.25 102 VAL A C 1
ATOM 781 O O . VAL A 1 102 ? 1.962 8.378 8.607 1.00 87.25 102 VAL A O 1
ATOM 784 N N . ALA A 1 103 ? 1.002 6.880 9.962 1.00 86.19 103 ALA A N 1
ATOM 785 C CA . ALA A 1 103 ? -0.136 7.724 10.306 1.00 86.19 103 ALA A CA 1
ATOM 786 C C . ALA A 1 103 ? 0.307 9.028 10.983 1.00 86.19 103 ALA A C 1
ATOM 788 O O . ALA A 1 103 ? -0.122 10.102 10.557 1.00 86.19 103 ALA A O 1
ATOM 789 N N . ASP A 1 104 ? 1.194 8.947 11.974 1.00 86.75 104 ASP A N 1
ATOM 790 C CA . ASP A 1 104 ? 1.712 10.110 12.697 1.00 86.75 104 ASP A CA 1
ATOM 791 C C . ASP A 1 104 ? 2.484 11.058 11.768 1.00 86.75 104 ASP A C 1
ATOM 793 O O . ASP A 1 104 ? 2.252 12.269 11.786 1.00 86.75 104 ASP A O 1
ATOM 797 N N . GLN A 1 105 ? 3.335 10.517 10.890 1.00 85.31 105 GLN A N 1
ATOM 798 C CA . GLN A 1 105 ? 4.079 11.297 9.892 1.00 85.31 105 GLN A CA 1
ATOM 799 C C . GLN A 1 105 ? 3.155 12.024 8.907 1.00 85.31 105 GLN A C 1
ATOM 801 O O . GLN A 1 105 ? 3.417 13.166 8.530 1.00 85.31 105 GLN A O 1
ATOM 806 N N . LEU A 1 106 ? 2.047 11.388 8.521 1.00 80.75 106 LEU A N 1
ATOM 807 C CA . LEU A 1 106 ? 1.041 11.970 7.628 1.00 80.75 106 LEU A CA 1
ATOM 808 C C . LEU A 1 106 ? 0.031 12.876 8.360 1.00 80.75 106 LEU A C 1
ATOM 810 O O . LEU A 1 106 ? -0.878 13.424 7.722 1.00 80.75 106 LEU A O 1
ATOM 814 N N . GLY A 1 107 ? 0.134 13.017 9.687 1.00 81.44 107 GLY A N 1
ATOM 815 C CA . GLY A 1 107 ? -0.862 13.709 10.510 1.00 81.44 107 GLY A CA 1
ATOM 816 C C . GLY A 1 107 ? -2.262 13.098 10.367 1.00 81.44 107 GLY A C 1
ATOM 817 O O . GLY A 1 107 ? -3.268 13.820 10.334 1.00 81.44 107 GLY A O 1
ATOM 818 N N . ALA A 1 108 ? -2.336 11.782 10.168 1.00 82.00 108 ALA A N 1
ATOM 819 C CA . ALA A 1 108 ? -3.577 11.033 10.088 1.00 82.00 108 ALA A CA 1
ATOM 820 C C . ALA A 1 108 ? -4.183 10.885 11.487 1.00 82.00 108 ALA A C 1
ATOM 822 O O . ALA A 1 108 ? -3.497 10.630 12.469 1.00 82.00 108 ALA A O 1
ATOM 823 N N . THR A 1 109 ? -5.500 11.022 11.579 1.00 80.62 109 THR A N 1
ATOM 824 C CA . THR A 1 109 ? -6.243 10.808 12.825 1.00 80.62 109 THR A CA 1
ATOM 825 C C . THR A 1 109 ? -7.304 9.745 12.605 1.00 80.62 109 THR A C 1
ATOM 827 O O . THR A 1 109 ? -7.723 9.500 11.476 1.00 80.62 109 THR A O 1
ATOM 830 N N . SER A 1 110 ? -7.829 9.160 13.680 1.00 74.25 110 SER A N 1
ATOM 831 C CA . SER A 1 110 ? -8.889 8.139 13.640 1.00 74.25 110 SER A CA 1
ATOM 832 C C . SER A 1 110 ? -10.215 8.590 12.988 1.00 74.25 110 SER A C 1
ATOM 834 O O . SER A 1 110 ? -11.183 7.825 12.931 1.00 74.25 110 SER A O 1
ATOM 836 N N . GLY A 1 111 ? -10.306 9.841 12.524 1.00 70.75 111 GLY A N 1
ATOM 837 C CA . GLY A 1 111 ? -11.425 10.398 11.760 1.00 70.75 111 GLY A CA 1
ATOM 838 C C . GLY A 1 111 ? -11.076 10.875 10.347 1.00 70.75 111 GLY A C 1
ATOM 839 O O . GLY A 1 111 ? -11.973 11.365 9.669 1.00 70.75 111 GLY A O 1
ATOM 840 N N . SER A 1 112 ? -9.823 10.755 9.895 1.00 73.62 112 SER A N 1
ATOM 841 C CA . SER A 1 112 ? -9.390 11.221 8.573 1.00 73.62 112 SER A CA 1
ATOM 842 C C . SER A 1 112 ? -8.716 10.112 7.770 1.00 73.62 112 SER A C 1
ATOM 844 O O . SER A 1 112 ? -8.001 9.269 8.304 1.00 73.62 112 SER A O 1
ATOM 846 N N . GLN A 1 113 ? -8.971 10.115 6.464 1.00 80.56 113 GLN A N 1
ATOM 847 C CA . GLN A 1 113 ? -8.252 9.279 5.510 1.00 80.56 113 GLN A CA 1
ATOM 848 C C . GLN A 1 113 ? -7.057 10.070 4.982 1.00 80.56 113 GLN A C 1
ATOM 850 O O . GLN A 1 113 ? -7.172 11.278 4.748 1.00 80.56 113 GLN A O 1
ATOM 855 N N . ARG A 1 114 ? -5.920 9.408 4.772 1.00 85.00 114 ARG A N 1
ATOM 856 C CA . ARG A 1 114 ? -4.735 10.033 4.172 1.00 85.00 114 ARG A CA 1
ATOM 857 C C . ARG A 1 114 ? -4.301 9.266 2.939 1.00 85.00 114 ARG A C 1
ATOM 859 O O . ARG A 1 114 ? -4.284 8.041 2.943 1.00 85.00 114 ARG A O 1
ATOM 866 N N . ARG A 1 115 ? -3.948 9.994 1.882 1.00 87.31 115 ARG A N 1
ATOM 867 C CA . ARG A 1 115 ? -3.327 9.393 0.702 1.00 87.31 115 ARG A CA 1
ATOM 868 C C . ARG A 1 115 ? -1.846 9.177 0.979 1.00 87.31 115 ARG A C 1
ATOM 870 O O . ARG A 1 115 ? -1.204 10.046 1.562 1.00 87.31 115 ARG A O 1
ATOM 877 N N . LEU A 1 116 ? -1.326 8.041 0.537 1.00 87.62 116 LEU A N 1
ATOM 878 C CA . LEU A 1 116 ? 0.097 7.726 0.583 1.00 87.62 116 LEU A CA 1
ATOM 879 C C . LEU A 1 116 ? 0.530 7.066 -0.722 1.00 87.62 116 LEU A C 1
ATOM 881 O O . LEU A 1 116 ? -0.258 6.383 -1.378 1.00 87.62 116 LEU A O 1
ATOM 885 N N . ARG A 1 117 ? 1.789 7.286 -1.096 1.00 90.56 117 ARG A N 1
ATOM 886 C CA . ARG A 1 117 ? 2.427 6.564 -2.196 1.00 90.56 117 ARG A CA 1
ATOM 887 C C . ARG A 1 117 ? 2.958 5.246 -1.665 1.00 90.56 117 ARG A C 1
ATOM 889 O O . ARG A 1 117 ? 3.615 5.230 -0.624 1.00 90.56 117 ARG A O 1
ATOM 896 N N . VAL A 1 118 ? 2.677 4.175 -2.393 1.00 92.38 118 VAL A N 1
ATOM 897 C CA . VAL A 1 118 ? 3.179 2.842 -2.072 1.00 92.38 118 VAL A CA 1
ATOM 898 C C . VAL A 1 118 ? 3.849 2.222 -3.285 1.00 92.38 118 VAL A C 1
ATOM 900 O O . VAL A 1 118 ? 3.463 2.497 -4.424 1.00 92.38 118 VAL A O 1
ATOM 903 N N . VAL A 1 119 ? 4.839 1.380 -3.024 1.00 94.12 119 VAL A N 1
ATOM 904 C CA . VAL A 1 119 ? 5.461 0.502 -4.011 1.00 94.12 119 VAL A CA 1
ATOM 905 C C . VAL A 1 119 ? 4.984 -0.916 -3.743 1.00 94.12 119 VAL A C 1
ATOM 907 O O . VAL A 1 119 ? 5.039 -1.374 -2.606 1.00 94.12 119 VAL A O 1
ATOM 910 N N . ILE A 1 120 ? 4.506 -1.596 -4.779 1.00 93.50 120 ILE A N 1
ATOM 911 C CA . ILE A 1 120 ? 4.146 -3.011 -4.732 1.00 93.50 120 ILE A CA 1
ATOM 912 C C . ILE A 1 120 ? 5.223 -3.759 -5.498 1.00 93.50 120 ILE A C 1
ATOM 914 O O . ILE A 1 120 ? 5.461 -3.491 -6.679 1.00 93.50 120 ILE A O 1
ATOM 918 N N . THR A 1 121 ? 5.913 -4.647 -4.801 1.00 93.38 121 THR A N 1
ATOM 919 C CA . THR A 1 121 ? 7.034 -5.416 -5.334 1.00 93.38 121 THR A CA 1
ATOM 920 C C . THR A 1 121 ? 6.563 -6.749 -5.929 1.00 93.38 121 THR A C 1
ATOM 922 O O . THR A 1 121 ? 5.452 -7.193 -5.629 1.00 93.38 121 THR A O 1
ATOM 925 N N . PRO A 1 122 ? 7.385 -7.420 -6.761 1.00 92.88 122 PRO A N 1
ATOM 926 C CA . PRO A 1 122 ? 7.024 -8.713 -7.356 1.00 92.88 122 PRO A CA 1
ATOM 927 C C . PRO A 1 122 ? 6.756 -9.843 -6.347 1.00 92.88 122 PRO A C 1
ATOM 929 O O . PRO A 1 122 ? 6.020 -10.778 -6.642 1.00 92.88 122 PRO A O 1
ATOM 932 N N . ASP A 1 123 ? 7.321 -9.763 -5.140 1.00 91.56 123 ASP A N 1
ATOM 933 C CA . ASP A 1 123 ? 7.020 -10.664 -4.015 1.00 91.56 123 ASP A CA 1
ATOM 934 C C . ASP A 1 123 ? 5.746 -10.267 -3.246 1.00 91.56 123 ASP A C 1
ATOM 936 O O . ASP A 1 123 ? 5.454 -10.832 -2.194 1.00 91.56 123 ASP A O 1
ATOM 940 N N . LEU A 1 124 ? 4.972 -9.313 -3.777 1.00 91.56 124 LEU A N 1
ATOM 941 C CA . LEU A 1 124 ? 3.709 -8.813 -3.231 1.00 91.56 124 LEU A CA 1
ATOM 942 C C . LEU A 1 124 ? 3.838 -8.068 -1.895 1.00 91.56 124 LEU A C 1
ATOM 944 O O . LEU A 1 124 ? 2.829 -7.823 -1.221 1.00 91.56 124 LEU A O 1
ATOM 948 N N . SER A 1 125 ? 5.057 -7.666 -1.533 1.00 91.38 125 SER A N 1
ATOM 949 C CA . SER A 1 125 ? 5.299 -6.729 -0.440 1.00 91.38 125 SER A CA 1
ATOM 950 C C . SER A 1 125 ? 4.842 -5.327 -0.840 1.00 91.38 125 SER A C 1
ATOM 952 O O . SER A 1 125 ? 4.913 -4.915 -1.999 1.00 91.38 125 SER A O 1
ATOM 954 N N . ILE A 1 126 ? 4.335 -4.586 0.138 1.00 91.56 126 ILE A N 1
ATOM 955 C CA . ILE A 1 126 ? 3.815 -3.236 -0.055 1.00 91.56 126 ILE A CA 1
ATOM 956 C C . ILE A 1 126 ? 4.630 -2.318 0.819 1.00 91.56 126 ILE A C 1
ATOM 958 O O . ILE A 1 126 ? 4.609 -2.444 2.044 1.00 91.56 126 ILE A O 1
ATOM 962 N N . CYS A 1 127 ? 5.336 -1.398 0.182 1.00 90.94 127 CYS A N 1
ATOM 963 C CA . CYS A 1 127 ? 6.299 -0.532 0.829 1.00 90.94 127 CYS A CA 1
ATOM 964 C C . CYS A 1 127 ? 5.843 0.924 0.783 1.00 90.94 127 CYS A C 1
ATOM 966 O O . CYS A 1 127 ? 5.317 1.386 -0.229 1.00 90.94 127 CYS A O 1
ATOM 968 N N . HIS A 1 128 ? 6.098 1.657 1.858 1.00 88.75 128 HIS A N 1
ATOM 969 C CA . HIS A 1 128 ? 6.061 3.114 1.894 1.00 88.75 128 HIS A CA 1
ATOM 970 C C . HIS A 1 128 ? 7.433 3.599 2.357 1.00 88.75 128 HIS A C 1
ATOM 972 O O . HIS A 1 128 ? 7.897 3.154 3.404 1.00 88.75 128 HIS A O 1
ATOM 978 N N . ASP A 1 129 ? 8.087 4.443 1.556 1.00 85.31 129 ASP A N 1
ATOM 979 C CA . ASP A 1 129 ? 9.447 4.944 1.808 1.00 85.31 129 ASP A CA 1
ATOM 980 C C . ASP A 1 129 ? 10.431 3.828 2.221 1.00 85.31 129 ASP A C 1
ATOM 982 O O . ASP A 1 129 ? 11.079 3.891 3.261 1.00 85.31 129 ASP A O 1
ATOM 986 N N . ASP A 1 130 ? 10.484 2.763 1.413 1.00 82.00 130 ASP A N 1
ATOM 987 C CA . ASP A 1 130 ? 11.318 1.560 1.601 1.00 82.00 130 ASP A CA 1
ATOM 988 C C . ASP A 1 130 ? 10.981 0.680 2.821 1.00 82.00 130 ASP A C 1
ATOM 990 O O . ASP A 1 130 ? 11.626 -0.345 3.052 1.00 82.00 130 ASP A O 1
ATOM 994 N N . VAL A 1 131 ? 9.929 1.008 3.575 1.00 86.31 131 VAL A N 1
ATOM 995 C CA . VAL A 1 131 ? 9.459 0.203 4.708 1.00 86.31 131 VAL A CA 1
ATOM 996 C C . VAL A 1 131 ? 8.245 -0.622 4.306 1.00 86.31 131 VAL A C 1
ATOM 998 O O . VAL A 1 131 ? 7.246 -0.080 3.837 1.00 86.31 131 VAL A O 1
ATOM 1001 N N . VAL A 1 132 ? 8.294 -1.935 4.541 1.00 89.56 132 VAL A N 1
ATOM 1002 C CA . VAL A 1 132 ? 7.153 -2.829 4.297 1.00 89.56 132 VAL A CA 1
ATOM 1003 C C . VAL A 1 132 ? 6.030 -2.522 5.291 1.00 89.56 132 VAL A C 1
ATOM 1005 O O . VAL A 1 132 ? 6.172 -2.721 6.496 1.00 89.56 132 VAL A O 1
ATOM 1008 N N . ILE A 1 133 ? 4.894 -2.061 4.775 1.00 89.19 133 ILE A N 1
ATOM 1009 C CA . ILE A 1 133 ? 3.685 -1.731 5.541 1.00 89.19 133 ILE A CA 1
ATOM 1010 C C . ILE A 1 133 ? 2.609 -2.821 5.453 1.00 89.19 133 ILE A C 1
ATOM 1012 O O . ILE A 1 133 ? 1.604 -2.758 6.162 1.00 89.19 133 ILE A O 1
ATOM 1016 N N . GLY A 1 134 ? 2.796 -3.814 4.583 1.00 89.50 134 GLY A N 1
ATOM 1017 C CA . GLY A 1 134 ? 1.890 -4.948 4.443 1.00 89.50 134 GLY A CA 1
ATOM 1018 C C . GLY A 1 134 ? 2.155 -5.771 3.188 1.00 89.50 134 GLY A C 1
ATOM 1019 O O . GLY A 1 134 ? 3.169 -5.594 2.519 1.00 89.50 134 GLY A O 1
ATOM 1020 N N . TYR A 1 135 ? 1.221 -6.670 2.883 1.00 89.81 135 TYR A N 1
ATOM 1021 C CA . TYR A 1 135 ? 1.330 -7.625 1.780 1.00 89.81 135 TYR A CA 1
ATOM 1022 C C . TYR A 1 135 ? -0.002 -7.757 1.043 1.00 89.81 135 TYR A C 1
ATOM 102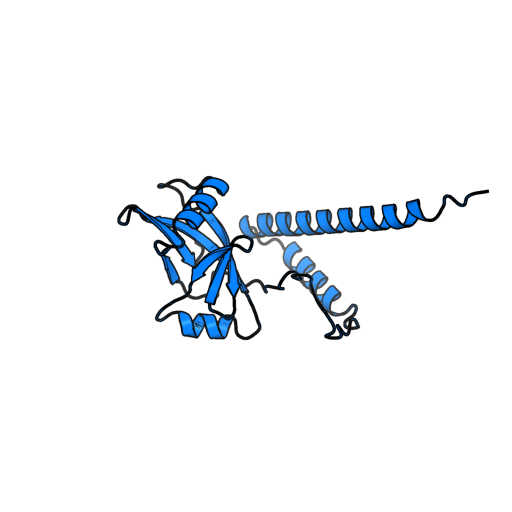4 O O . TYR A 1 135 ? -1.067 -7.746 1.674 1.00 89.81 135 TYR A O 1
ATOM 1032 N N . VAL A 1 136 ? 0.045 -7.946 -0.278 1.00 89.19 136 VAL A N 1
ATOM 1033 C CA . VAL A 1 136 ? -1.129 -8.404 -1.033 1.00 89.19 136 VAL A CA 1
ATOM 1034 C C . VAL A 1 136 ? -1.314 -9.895 -0.761 1.00 89.19 136 VAL A C 1
ATOM 1036 O O . VAL A 1 136 ? -0.387 -10.685 -0.904 1.00 89.19 136 VAL A O 1
ATOM 1039 N N . THR A 1 137 ? -2.518 -10.300 -0.359 1.00 84.69 137 THR A N 1
ATOM 1040 C CA . THR A 1 137 ? -2.816 -11.698 -0.019 1.00 84.69 137 THR A CA 1
ATOM 1041 C C . THR A 1 137 ? -4.164 -12.149 -0.578 1.00 84.69 137 THR A C 1
ATOM 1043 O O . THR A 1 137 ? -4.987 -11.349 -1.032 1.00 84.69 137 THR A O 1
ATOM 1046 N N . GLY A 1 138 ? -4.406 -13.461 -0.538 1.00 85.12 138 GLY A N 1
ATOM 1047 C CA . GLY A 1 138 ? -5.686 -14.053 -0.915 1.00 85.12 138 GLY A CA 1
ATOM 1048 C C . GLY A 1 138 ? -5.999 -13.892 -2.403 1.00 85.12 138 GLY A C 1
ATOM 1049 O O . GLY A 1 138 ? -5.126 -14.031 -3.251 1.00 85.12 138 GLY A O 1
ATOM 1050 N N . ARG A 1 139 ? -7.266 -13.602 -2.722 1.00 83.94 139 ARG A N 1
ATOM 1051 C CA . ARG A 1 139 ? -7.781 -13.592 -4.106 1.00 83.94 139 ARG A CA 1
ATOM 1052 C C . ARG A 1 139 ? -7.169 -12.513 -5.002 1.00 83.94 139 ARG A C 1
ATOM 1054 O O . ARG A 1 139 ? -7.291 -12.617 -6.212 1.00 83.94 139 ARG A O 1
ATOM 1061 N N . SER A 1 140 ? -6.551 -11.486 -4.424 1.00 86.25 140 SER A N 1
ATOM 1062 C CA . SER A 1 140 ? -5.909 -10.412 -5.188 1.00 86.25 140 SER A CA 1
ATOM 1063 C C . SER A 1 140 ? -4.463 -10.745 -5.568 1.00 86.25 140 SER A C 1
ATOM 1065 O O . SER A 1 140 ? -3.918 -10.091 -6.447 1.00 86.25 140 SER A O 1
ATOM 1067 N N . ALA A 1 141 ? -3.839 -11.748 -4.938 1.00 88.88 141 ALA A N 1
ATOM 1068 C CA . ALA A 1 141 ? -2.417 -12.038 -5.117 1.00 88.88 141 ALA A CA 1
ATOM 1069 C C . ALA A 1 141 ? -2.045 -12.336 -6.579 1.00 88.88 141 ALA A C 1
ATOM 1071 O O . ALA A 1 141 ? -1.084 -11.765 -7.077 1.00 88.88 141 ALA A O 1
ATOM 1072 N N . GLU A 1 142 ? -2.837 -13.157 -7.277 1.00 90.62 142 GLU A N 1
ATOM 1073 C CA . GLU A 1 142 ? -2.589 -13.503 -8.686 1.00 90.62 142 GLU A CA 1
ATOM 1074 C C . GLU A 1 142 ? -2.621 -12.260 -9.585 1.00 90.62 142 GLU A C 1
ATOM 1076 O O . GLU A 1 142 ? -1.682 -12.008 -10.331 1.00 90.62 142 GLU A O 1
ATOM 1081 N N . THR A 1 143 ? -3.638 -11.407 -9.440 1.00 91.69 143 THR A N 1
ATOM 1082 C CA . THR A 1 143 ? -3.752 -10.189 -10.255 1.00 91.69 143 THR A CA 1
ATOM 1083 C C . THR A 1 143 ? -2.613 -9.202 -9.999 1.00 91.69 143 THR A C 1
ATOM 1085 O O . THR A 1 143 ? -2.134 -8.556 -10.925 1.00 91.69 143 THR A O 1
ATOM 1088 N N . PHE A 1 144 ? -2.167 -9.062 -8.748 1.00 92.50 144 PHE A N 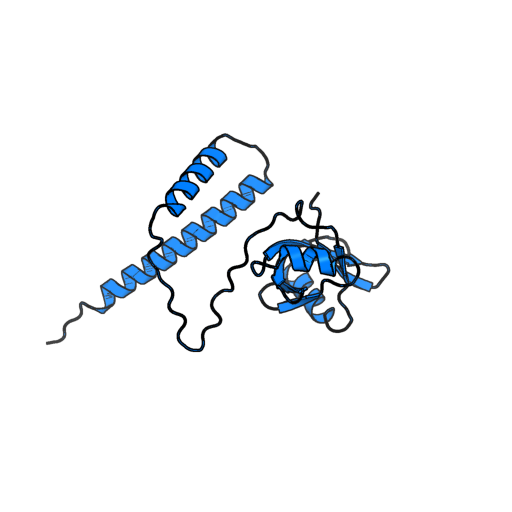1
ATOM 1089 C CA . PHE A 1 144 ? -1.031 -8.192 -8.437 1.00 92.50 144 PHE A CA 1
ATOM 1090 C C . PHE A 1 144 ? 0.311 -8.794 -8.872 1.00 92.50 144 PHE A C 1
ATOM 1092 O O . PHE A 1 144 ? 1.218 -8.029 -9.197 1.00 92.50 144 PHE A O 1
ATOM 1099 N N . ALA A 1 145 ? 0.434 -10.123 -8.935 1.00 93.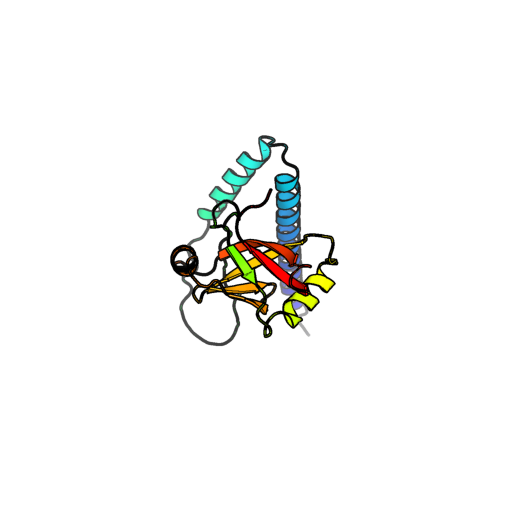25 145 ALA A N 1
ATOM 1100 C CA . ALA A 1 145 ? 1.608 -10.785 -9.500 1.00 93.25 145 ALA A CA 1
ATOM 1101 C C . ALA A 1 145 ? 1.729 -10.482 -11.001 1.00 93.25 145 ALA A C 1
ATOM 1103 O O . ALA A 1 145 ? 2.797 -10.076 -11.450 1.00 93.25 145 ALA A O 1
ATOM 1104 N N . ASP A 1 146 ? 0.622 -10.545 -11.748 1.00 92.94 146 ASP A N 1
ATOM 1105 C CA . ASP A 1 146 ? 0.598 -10.139 -13.161 1.00 92.94 146 ASP A CA 1
ATOM 1106 C C . ASP A 1 146 ? 0.953 -8.650 -13.320 1.00 92.94 146 ASP A C 1
ATOM 1108 O O . ASP A 1 146 ? 1.784 -8.276 -14.146 1.00 92.94 146 ASP A O 1
ATOM 1112 N N . LEU A 1 147 ? 0.387 -7.787 -12.467 1.00 91.06 147 LEU A N 1
ATOM 1113 C CA . LEU A 1 147 ? 0.695 -6.353 -12.456 1.00 91.06 147 LEU A CA 1
ATOM 1114 C C . LEU A 1 147 ? 2.130 -6.031 -12.034 1.00 91.06 147 LEU A C 1
ATOM 1116 O O . LEU A 1 147 ? 2.553 -4.897 -12.214 1.00 91.06 147 LEU A O 1
ATOM 1120 N N . THR A 1 148 ? 2.886 -6.959 -11.458 1.00 93.19 148 THR A N 1
ATOM 1121 C CA . THR A 1 148 ? 4.283 -6.740 -11.041 1.00 93.19 148 THR A CA 1
ATOM 1122 C C . THR A 1 148 ? 5.268 -7.642 -11.781 1.00 93.19 148 THR A C 1
ATOM 1124 O O . THR A 1 148 ? 6.454 -7.650 -11.454 1.00 93.19 148 THR A O 1
ATOM 1127 N N . ALA A 1 149 ? 4.811 -8.340 -12.827 1.00 90.94 149 ALA A N 1
ATOM 1128 C CA . ALA A 1 149 ? 5.629 -9.252 -13.622 1.00 90.94 149 ALA A CA 1
ATOM 1129 C C . ALA A 1 149 ? 6.851 -8.556 -14.251 1.00 90.94 149 ALA A C 1
ATOM 1131 O O . ALA A 1 149 ? 7.950 -9.105 -14.234 1.00 90.94 149 ALA A O 1
ATOM 1132 N N . ASP A 1 150 ? 6.680 -7.314 -14.714 1.00 86.69 150 ASP A N 1
ATOM 1133 C CA . ASP A 1 150 ? 7.747 -6.500 -15.318 1.00 86.69 150 ASP A CA 1
ATOM 1134 C C . ASP A 1 150 ? 8.571 -5.706 -14.285 1.00 86.69 150 ASP A C 1
ATOM 1136 O O . ASP A 1 150 ? 9.328 -4.799 -14.632 1.00 86.69 150 ASP A O 1
ATOM 1140 N N . GLY A 1 151 ? 8.399 -6.001 -12.995 1.00 87.88 151 GLY A N 1
ATOM 1141 C CA . GLY A 1 151 ? 9.036 -5.295 -11.888 1.00 87.88 151 GLY A CA 1
ATOM 1142 C C . GLY A 1 151 ? 8.041 -4.539 -11.004 1.00 87.88 151 GLY A C 1
ATOM 1143 O O . GLY A 1 151 ? 6.821 -4.619 -11.197 1.00 87.88 151 GLY A O 1
ATOM 1144 N N . PRO A 1 152 ? 8.536 -3.795 -10.002 1.00 92.00 152 PRO A N 1
ATOM 1145 C CA . PRO A 1 152 ? 7.676 -3.124 -9.041 1.00 92.00 152 PRO A CA 1
ATOM 1146 C C . PRO A 1 152 ? 6.831 -2.021 -9.682 1.00 92.00 152 PRO A C 1
ATOM 1148 O O . PRO A 1 152 ? 7.226 -1.372 -10.658 1.00 92.00 152 PRO A O 1
ATOM 1151 N N . ILE A 1 153 ? 5.664 -1.784 -9.087 1.00 92.25 153 ILE A N 1
ATOM 1152 C CA . ILE A 1 153 ? 4.776 -0.674 -9.442 1.00 92.25 153 ILE A CA 1
ATOM 1153 C C . ILE A 1 153 ? 4.674 0.315 -8.294 1.00 92.25 153 ILE A C 1
ATOM 1155 O O . ILE A 1 153 ? 4.647 -0.074 -7.131 1.00 92.25 153 ILE A O 1
ATOM 1159 N N . GLN A 1 154 ? 4.564 1.597 -8.619 1.00 93.19 154 GLN A N 1
ATOM 1160 C CA . GLN A 1 154 ? 4.178 2.639 -7.677 1.00 93.19 154 GLN A CA 1
ATOM 1161 C C . GLN A 1 154 ? 2.718 3.016 -7.912 1.00 93.19 154 GLN A C 1
ATOM 1163 O O . GLN A 1 154 ? 2.286 3.176 -9.051 1.00 93.19 154 GLN A O 1
ATOM 1168 N N . THR A 1 155 ? 1.956 3.205 -6.840 1.00 91.75 155 THR A N 1
ATOM 1169 C CA . THR A 1 155 ? 0.558 3.636 -6.931 1.00 91.75 155 THR A CA 1
ATOM 1170 C C . THR A 1 155 ? 0.141 4.469 -5.717 1.00 91.75 155 THR A C 1
ATOM 1172 O O . THR A 1 155 ? 0.867 4.562 -4.722 1.00 91.75 155 THR A O 1
ATOM 1175 N N . LEU A 1 156 ? -1.029 5.106 -5.801 1.00 91.81 156 LEU A N 1
ATOM 1176 C CA . LEU A 1 156 ? -1.640 5.809 -4.675 1.00 91.81 156 LEU A CA 1
ATOM 1177 C C . LEU A 1 156 ? -2.539 4.860 -3.883 1.00 91.81 156 LEU A C 1
ATOM 1179 O O . LEU A 1 156 ? -3.394 4.173 -4.437 1.00 91.81 156 LEU A O 1
ATOM 1183 N N . ALA A 1 157 ? -2.378 4.882 -2.568 1.00 91.00 157 ALA A N 1
ATOM 1184 C CA . ALA A 1 157 ? -3.204 4.152 -1.624 1.00 91.00 157 ALA A CA 1
ATOM 1185 C C . ALA A 1 157 ? -3.896 5.113 -0.652 1.00 91.00 157 ALA A C 1
ATOM 1187 O O . ALA A 1 157 ? -3.570 6.304 -0.581 1.00 91.00 157 ALA A O 1
ATOM 1188 N N . THR A 1 158 ? -4.834 4.582 0.128 1.00 89.56 158 THR A N 1
ATOM 1189 C CA . THR A 1 158 ? -5.501 5.325 1.202 1.00 89.56 158 THR A CA 1
ATOM 1190 C C . THR A 1 158 ? -5.268 4.646 2.546 1.00 89.56 158 THR A C 1
ATOM 1192 O O . THR A 1 158 ? -5.682 3.507 2.746 1.00 89.56 158 THR A O 1
ATOM 1195 N N . LEU A 1 159 ? -4.639 5.357 3.477 1.00 89.44 159 LEU A N 1
ATOM 1196 C CA . LEU A 1 159 ? -4.493 4.979 4.877 1.00 89.44 159 LEU A CA 1
ATOM 1197 C C . LEU A 1 159 ? -5.758 5.374 5.646 1.00 89.44 159 LEU A C 1
ATOM 1199 O O . LEU A 1 159 ? -6.204 6.525 5.593 1.00 89.44 159 LEU A O 1
ATOM 1203 N N . ILE A 1 160 ? -6.342 4.407 6.350 1.00 87.38 160 ILE A N 1
ATOM 1204 C CA . ILE A 1 160 ? -7.632 4.528 7.030 1.00 87.38 160 ILE A CA 1
ATOM 1205 C C . ILE A 1 160 ? -7.547 3.826 8.379 1.00 87.38 160 ILE A C 1
ATOM 1207 O O . ILE A 1 160 ? -7.127 2.675 8.464 1.00 87.38 160 ILE A O 1
ATOM 1211 N N . TYR A 1 161 ? -8.014 4.485 9.433 1.00 87.25 161 TYR A N 1
ATOM 1212 C CA . TYR A 1 161 ? -8.165 3.849 10.733 1.00 87.25 161 TYR A CA 1
ATOM 1213 C C . TYR A 1 161 ? -9.533 3.161 10.847 1.00 87.25 161 TYR A C 1
ATOM 1215 O O . TYR A 1 161 ? -10.590 3.801 10.817 1.00 87.25 161 TYR A O 1
ATOM 1223 N N . ALA A 1 162 ? -9.521 1.838 10.981 1.00 85.38 162 ALA A N 1
ATOM 1224 C CA . ALA A 1 162 ? -10.710 1.013 11.119 1.00 85.38 162 ALA A CA 1
ATOM 1225 C C . ALA A 1 162 ? -11.146 0.944 12.589 1.00 85.38 162 ALA A C 1
ATOM 1227 O O . ALA A 1 162 ? -10.764 0.034 13.321 1.00 85.38 162 ALA A O 1
ATOM 1228 N N . ARG A 1 163 ? -12.006 1.880 13.015 1.00 83.62 163 ARG A N 1
ATOM 1229 C CA . ARG A 1 163 ? -12.486 1.974 14.412 1.00 83.62 163 ARG A CA 1
ATOM 1230 C C . ARG A 1 163 ? -13.091 0.683 14.962 1.00 83.62 163 ARG A C 1
ATOM 1232 O O . ARG A 1 163 ? -12.908 0.380 16.130 1.00 83.62 163 ARG A O 1
ATOM 1239 N N . SER A 1 164 ? -13.808 -0.078 14.134 1.00 83.12 164 SER A N 1
ATOM 1240 C CA . SER A 1 164 ? -14.435 -1.342 14.549 1.00 83.12 164 SER A CA 1
ATOM 1241 C C . SER A 1 164 ? -13.429 -2.436 14.908 1.00 83.12 164 SER A C 1
ATOM 1243 O O . SER A 1 164 ? -13.803 -3.413 15.550 1.00 83.12 164 SER A O 1
ATOM 1245 N N . LYS A 1 165 ? -12.177 -2.285 14.473 1.00 80.69 165 LYS A N 1
ATOM 1246 C CA . LYS A 1 165 ? -11.089 -3.235 14.700 1.00 80.69 165 LYS A CA 1
ATOM 1247 C C . LYS A 1 165 ? -9.902 -2.624 15.449 1.00 80.69 165 LYS A C 1
ATOM 1249 O O . LYS A 1 165 ? -8.930 -3.333 15.657 1.00 80.69 165 LYS A O 1
ATOM 1254 N N . ASP A 1 166 ? -9.990 -1.344 15.815 1.00 85.00 166 ASP A N 1
ATOM 1255 C CA . ASP A 1 166 ? -8.934 -0.590 16.497 1.00 85.00 166 ASP A CA 1
ATOM 1256 C C . ASP A 1 166 ? -7.554 -0.716 15.819 1.00 85.00 166 ASP A C 1
ATOM 1258 O O . ASP A 1 166 ? -6.549 -1.033 16.447 1.00 85.00 166 ASP A O 1
ATOM 1262 N N . LEU A 1 167 ? -7.509 -0.544 14.492 1.00 87.19 167 LEU A N 1
ATOM 1263 C CA . LEU A 1 167 ? -6.276 -0.740 13.725 1.00 87.19 167 LEU A CA 1
ATOM 1264 C C . LEU A 1 167 ? -6.200 0.127 12.467 1.00 87.19 167 LEU A C 1
ATOM 1266 O O . LEU A 1 167 ? -7.221 0.525 11.897 1.00 87.19 167 LEU A O 1
ATOM 1270 N N . TRP A 1 168 ? -4.980 0.390 12.001 1.00 87.69 168 TRP A N 1
ATOM 1271 C CA . TRP A 1 168 ? -4.735 1.066 10.729 1.00 87.69 168 TRP A CA 1
ATOM 1272 C C . TRP A 1 168 ? -4.781 0.073 9.561 1.00 87.69 168 TRP A C 1
ATOM 1274 O O . TRP A 1 168 ? -4.312 -1.063 9.650 1.00 87.69 168 TRP A O 1
ATOM 1284 N N . CYS A 1 169 ? -5.386 0.502 8.458 1.00 86.94 169 CYS A N 1
ATOM 1285 C CA . CYS A 1 169 ? -5.544 -0.248 7.216 1.00 86.94 169 CYS A CA 1
ATOM 1286 C C . CYS A 1 169 ? -5.083 0.596 6.035 1.00 86.94 169 CYS A C 1
ATOM 1288 O O . CYS A 1 169 ? -5.238 1.817 6.037 1.00 86.94 169 CYS A O 1
ATOM 1290 N N . VAL A 1 170 ? -4.629 -0.072 4.982 1.00 89.38 170 VAL A N 1
ATOM 1291 C CA . VAL A 1 170 ? -4.348 0.554 3.693 1.00 89.38 170 VAL A CA 1
ATOM 1292 C C . VAL A 1 170 ? -5.298 -0.025 2.653 1.00 89.38 170 VAL A C 1
ATOM 1294 O O . VAL A 1 170 ? -5.436 -1.240 2.532 1.00 89.38 170 VAL A O 1
ATOM 1297 N N . LYS A 1 171 ? -5.983 0.838 1.907 1.00 89.81 171 LYS A N 1
ATOM 1298 C CA . LYS A 1 171 ? -6.792 0.456 0.747 1.00 89.81 171 LYS A CA 1
ATOM 1299 C C . LYS A 1 171 ? -6.005 0.763 -0.525 1.00 89.81 171 LYS A C 1
ATOM 1301 O O . LYS A 1 171 ? -5.615 1.913 -0.734 1.00 89.81 171 LYS A O 1
ATOM 1306 N N . LEU A 1 172 ? -5.800 -0.253 -1.357 1.00 90.56 172 LEU A N 1
ATOM 1307 C CA . LEU A 1 172 ? -5.395 -0.100 -2.754 1.00 90.56 172 LEU A CA 1
ATOM 1308 C C . LEU A 1 172 ? -6.633 -0.092 -3.636 1.00 90.56 172 LEU A C 1
ATOM 1310 O O . LEU A 1 172 ? -7.653 -0.674 -3.263 1.00 90.56 172 LEU A O 1
ATOM 1314 N N . GLY A 1 173 ? -6.499 0.507 -4.814 1.00 83.19 173 GLY A N 1
ATOM 1315 C CA . GLY A 1 173 ? -7.542 0.547 -5.828 1.00 83.19 173 GLY A CA 1
ATOM 1316 C C . GLY A 1 173 ? -8.713 1.458 -5.454 1.00 83.19 173 GLY A C 1
ATOM 1317 O O . GLY A 1 173 ? -9.239 1.405 -4.341 1.00 83.19 173 GLY A O 1
ATOM 1318 N N . GLU A 1 174 ? -9.148 2.255 -6.429 1.00 70.25 174 GLU A N 1
ATOM 1319 C CA . GLU A 1 174 ? -10.066 3.401 -6.315 1.00 70.25 174 GLU A CA 1
ATOM 1320 C C . GLU A 1 174 ? -9.513 4.612 -5.552 1.00 70.25 174 GLU A C 1
ATOM 1322 O O . GLU A 1 174 ? -9.203 4.563 -4.363 1.00 70.25 174 GLU A O 1
ATOM 1327 N N . ILE A 1 175 ? -9.550 5.761 -6.229 1.00 59.75 175 ILE A N 1
ATOM 1328 C CA . ILE A 1 175 ? -9.482 7.088 -5.611 1.00 59.75 175 ILE A CA 1
ATOM 1329 C C . ILE A 1 175 ? -10.661 7.900 -6.151 1.00 59.75 175 ILE A C 1
ATOM 1331 O O . ILE A 1 175 ? -10.636 8.372 -7.298 1.00 59.75 175 ILE A O 1
ATOM 1335 N N . SER A 1 176 ? -11.717 7.97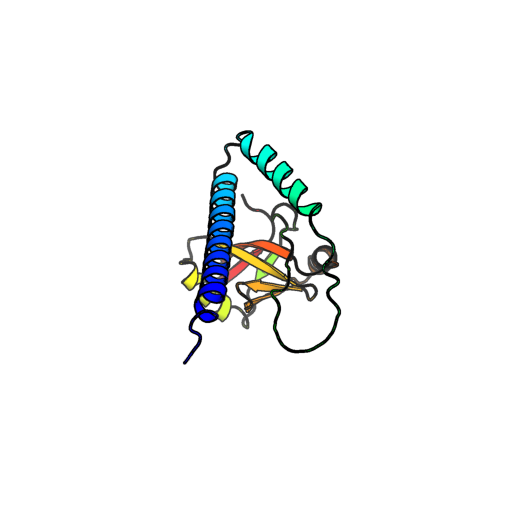5 -5.335 1.00 43.69 176 SER A N 1
ATOM 1336 C CA . SER A 1 176 ? -12.763 8.999 -5.446 1.00 43.69 176 SER A CA 1
ATOM 1337 C C . SER A 1 176 ? -12.285 10.302 -4.810 1.00 43.69 176 SER A C 1
ATOM 1339 O O . SER A 1 176 ? -11.480 10.241 -3.848 1.00 43.69 176 SER A O 1
#

pLDDT: mean 70.82, std 19.96, range [30.84, 94.12]

Secondary structure (DSSP, 8-state):
-----HHHHHHHHHHHHHHHHHHHHHHHHHHHHHHHH----THHHHHHHHHHTTTTS-------------------EE--TTSS--EEEEPPHHHHHHHHHHHHHTT--TT--EEEEEEE-TT-EEEETTEEEEE--GGGHHHHHHHTTTS-EEEEEEEEEEGGGTEEEEEES---

Foldseek 3Di:
DDDPDPVPVVVVVVVVVVVVVVVVVVVVVVVVVVVVVDDDDVVVVVVVVVVVVVVPPDPPPPPDPDDDDDPPPFDAAEDELQRADKDKFFQDPVQQVVLVVVCVVQVHDQPDKDKAKWKQWLQQFIDGPNHGNGGDDDPRNVVVNVVQVVTIHIYIWIWHQDPVVRTIMIIGHDDD